Protein AF-A0A8I0WBD2-F1 (afdb_monomer_lite)

Organism: Staphylococcus epidermidis (NCBI:txid1282)

Structure (mmCIF, N/CA/C/O backbone):
data_AF-A0A8I0WBD2-F1
#
_entry.id   AF-A0A8I0WBD2-F1
#
loop_
_atom_site.group_PDB
_atom_site.id
_atom_site.type_symbol
_atom_site.label_atom_id
_atom_site.label_alt_id
_atom_site.label_comp_id
_atom_site.label_asym_id
_atom_site.label_entity_id
_atom_site.label_seq_id
_atom_site.pdbx_PDB_ins_code
_atom_site.Cartn_x
_atom_site.Cartn_y
_atom_site.Cartn_z
_atom_site.occupancy
_atom_site.B_iso_or_equiv
_atom_site.auth_seq_id
_atom_site.auth_comp_id
_atom_site.auth_asym_id
_atom_site.auth_atom_id
_atom_site.pdbx_PDB_model_num
ATOM 1 N N . MET A 1 1 ? -11.945 -7.284 18.741 1.00 75.44 1 MET A N 1
ATOM 2 C CA . MET A 1 1 ? -11.581 -7.820 17.415 1.00 75.44 1 MET A CA 1
ATOM 3 C C . MET A 1 1 ? -11.236 -6.633 16.542 1.00 75.44 1 MET A C 1
ATOM 5 O O . MET A 1 1 ? -12.132 -5.847 16.254 1.00 75.44 1 MET A O 1
ATOM 9 N N . THR A 1 2 ? -9.960 -6.461 16.209 1.00 85.62 2 THR A N 1
ATOM 10 C CA . THR A 1 2 ? -9.521 -5.467 15.221 1.00 85.62 2 THR A CA 1
ATOM 11 C C . THR A 1 2 ? -10.062 -5.881 13.855 1.00 85.62 2 THR A C 1
ATOM 13 O O . THR A 1 2 ? -10.080 -7.071 13.538 1.00 85.62 2 THR A O 1
ATOM 16 N N . LYS A 1 3 ? -10.591 -4.935 13.075 1.00 95.31 3 LYS A N 1
ATOM 17 C CA . LYS A 1 3 ? -11.075 -5.224 11.719 1.00 95.31 3 LYS A CA 1
ATOM 18 C C . LYS A 1 3 ? -9.893 -5.151 10.753 1.00 95.31 3 LYS A C 1
ATOM 20 O O . LYS A 1 3 ? -9.146 -4.178 10.801 1.00 95.31 3 LYS A O 1
ATOM 25 N N . LYS A 1 4 ? -9.762 -6.158 9.887 1.00 97.62 4 LYS A N 1
ATOM 26 C CA . LYS A 1 4 ? -8.783 -6.180 8.795 1.00 97.62 4 LYS A CA 1
ATOM 27 C C . LYS A 1 4 ? -9.333 -5.515 7.534 1.00 97.62 4 LYS A C 1
ATOM 29 O O . LYS A 1 4 ? -10.506 -5.712 7.209 1.00 97.62 4 LYS A O 1
ATOM 34 N N . VAL A 1 5 ? -8.482 -4.784 6.821 1.00 98.25 5 VAL A N 1
ATOM 35 C CA . VAL A 1 5 ? -8.764 -4.157 5.524 1.00 98.25 5 VAL A CA 1
ATOM 36 C C . VAL A 1 5 ? -7.750 -4.653 4.500 1.00 98.25 5 VAL A C 1
ATOM 38 O O . VAL A 1 5 ? -6.551 -4.444 4.660 1.00 98.25 5 VAL A O 1
ATOM 41 N N . ALA A 1 6 ? -8.243 -5.304 3.447 1.00 98.19 6 ALA A N 1
ATOM 42 C CA . ALA A 1 6 ? -7.424 -5.695 2.307 1.00 98.19 6 ALA A CA 1
ATOM 43 C C . ALA A 1 6 ? -7.240 -4.504 1.358 1.00 98.19 6 ALA A C 1
ATOM 45 O O . ALA A 1 6 ? -8.221 -3.864 0.973 1.00 98.19 6 ALA A O 1
ATOM 46 N N . ILE A 1 7 ? -5.998 -4.241 0.965 1.00 98.38 7 ILE A N 1
ATOM 47 C CA . ILE A 1 7 ? -5.618 -3.229 -0.018 1.00 98.38 7 ILE A CA 1
ATOM 48 C C . ILE A 1 7 ? -5.044 -3.971 -1.222 1.00 98.38 7 ILE A C 1
ATOM 50 O O . ILE A 1 7 ? -3.990 -4.591 -1.126 1.00 98.38 7 ILE A O 1
ATOM 54 N N . ILE A 1 8 ? -5.755 -3.942 -2.346 1.00 98.19 8 ILE A N 1
ATOM 55 C CA . ILE A 1 8 ? -5.297 -4.594 -3.576 1.00 98.19 8 ILE A CA 1
ATOM 56 C C . ILE A 1 8 ? -4.365 -3.639 -4.304 1.00 98.19 8 ILE A C 1
ATOM 58 O O . ILE A 1 8 ? -4.746 -2.498 -4.571 1.00 98.19 8 ILE A O 1
ATOM 62 N N . LEU A 1 9 ? -3.162 -4.107 -4.615 1.00 98.19 9 LEU A N 1
ATOM 63 C CA . LEU A 1 9 ? -2.123 -3.289 -5.222 1.00 98.19 9 LEU A CA 1
ATOM 64 C C . LEU A 1 9 ? -1.481 -4.028 -6.397 1.00 98.19 9 LEU A C 1
ATOM 66 O O . LEU A 1 9 ? -1.386 -5.253 -6.405 1.00 98.19 9 LEU A O 1
ATOM 70 N N . ALA A 1 10 ? -1.048 -3.266 -7.390 1.00 98.12 10 ALA A N 1
ATOM 71 C CA . ALA A 1 10 ? -0.292 -3.737 -8.541 1.00 98.12 10 ALA A CA 1
ATOM 72 C C . ALA A 1 10 ? 0.783 -2.696 -8.879 1.00 98.12 10 ALA A C 1
ATOM 74 O O . ALA A 1 10 ? 0.780 -1.602 -8.311 1.00 98.12 10 ALA A O 1
ATOM 75 N N . ASP A 1 11 ? 1.685 -3.032 -9.799 1.00 97.94 11 ASP A N 1
ATOM 76 C CA . ASP A 1 11 ? 2.672 -2.084 -10.319 1.00 97.94 11 ASP A CA 1
ATOM 77 C C . ASP A 1 11 ? 2.032 -0.815 -10.896 1.00 97.94 11 ASP A C 1
ATOM 79 O O . ASP A 1 11 ? 0.880 -0.810 -11.336 1.00 97.94 11 ASP A O 1
ATOM 83 N N . GLU A 1 12 ? 2.812 0.267 -10.900 1.00 98.00 12 GLU A N 1
ATOM 84 C CA . GLU A 1 12 ? 2.402 1.595 -11.366 1.00 98.00 12 GLU A CA 1
ATOM 85 C C . GLU A 1 12 ? 1.204 2.178 -10.593 1.00 98.00 12 GLU A C 1
ATOM 87 O O . GLU A 1 12 ? 0.458 3.011 -11.119 1.00 98.00 12 GLU A O 1
ATOM 92 N N . PHE A 1 13 ? 1.015 1.775 -9.331 1.00 98.31 13 PHE A N 1
ATOM 93 C CA . PHE A 1 13 ? 0.049 2.419 -8.442 1.00 98.31 13 PHE A CA 1
ATOM 94 C C . PHE A 1 13 ? 0.415 3.889 -8.185 1.00 98.31 13 PHE A C 1
ATOM 96 O O . PHE A 1 13 ? 1.575 4.294 -8.280 1.00 98.31 13 PHE A O 1
ATOM 103 N N . GLU A 1 14 ? -0.590 4.700 -7.865 1.00 98.44 14 GLU A N 1
ATOM 104 C CA . GLU A 1 14 ? -0.383 6.084 -7.446 1.00 98.44 14 GLU A CA 1
ATOM 105 C C . GLU A 1 14 ? -0.006 6.129 -5.956 1.00 98.44 14 GLU A C 1
ATOM 107 O O . GLU A 1 14 ? -0.793 5.748 -5.089 1.00 98.44 14 GLU A O 1
ATOM 112 N N . ASP A 1 15 ? 1.207 6.582 -5.644 1.00 98.38 15 ASP A N 1
ATOM 113 C CA . ASP A 1 15 ? 1.845 6.428 -4.331 1.00 98.38 15 ASP A CA 1
ATOM 114 C C . ASP A 1 15 ? 1.032 7.077 -3.199 1.00 98.38 15 ASP A C 1
ATOM 116 O O . ASP A 1 15 ? 0.883 6.517 -2.106 1.00 98.38 15 ASP A O 1
ATOM 120 N N . ILE A 1 16 ? 0.449 8.251 -3.468 1.00 98.19 16 ILE A N 1
ATOM 121 C CA . ILE A 1 16 ? -0.374 8.972 -2.489 1.00 98.19 16 ILE A CA 1
ATOM 122 C C . ILE A 1 16 ? -1.736 8.301 -2.255 1.00 98.19 16 ILE A C 1
ATOM 124 O O . ILE A 1 16 ? -2.278 8.389 -1.153 1.00 98.19 16 ILE A O 1
ATOM 128 N N . GLU A 1 17 ? -2.268 7.586 -3.253 1.00 98.00 17 GLU A N 1
ATOM 129 C CA . GLU A 1 17 ? -3.523 6.827 -3.143 1.00 98.00 17 GLU A CA 1
ATOM 130 C C . GLU A 1 17 ? -3.355 5.543 -2.314 1.00 98.00 17 GLU A C 1
ATOM 132 O O . GLU A 1 17 ? -4.344 5.013 -1.809 1.00 98.00 17 GLU A O 1
ATOM 137 N N . LEU A 1 18 ? -2.118 5.076 -2.104 1.00 98.44 18 LEU A N 1
ATOM 138 C CA . LEU A 1 18 ? -1.807 4.032 -1.126 1.00 98.44 18 LEU A CA 1
ATOM 139 C C . LEU A 1 18 ? -1.489 4.613 0.256 1.00 98.44 18 LEU A C 1
ATOM 141 O O . LEU A 1 18 ? -2.100 4.220 1.249 1.00 98.44 18 LEU A O 1
ATOM 145 N N . THR A 1 19 ? -0.499 5.506 0.330 1.00 97.88 19 THR A N 1
ATOM 146 C CA . THR A 1 19 ? 0.126 5.915 1.600 1.00 97.88 19 THR A CA 1
ATOM 147 C C . THR A 1 19 ? -0.850 6.642 2.524 1.00 97.88 19 THR A C 1
ATOM 149 O O . THR A 1 19 ? -1.016 6.228 3.671 1.00 97.88 19 THR A O 1
ATOM 152 N N . SER A 1 20 ? -1.566 7.653 2.021 1.00 98.31 20 SER A N 1
ATOM 153 C CA . SER A 1 20 ? -2.478 8.452 2.850 1.00 98.31 20 SER A CA 1
ATOM 154 C C . SER A 1 20 ? -3.708 7.664 3.338 1.00 98.31 20 SER A C 1
ATOM 156 O O . SER A 1 20 ? -4.007 7.726 4.534 1.00 98.31 20 SER A O 1
ATOM 158 N N . PRO A 1 21 ? -4.418 6.876 2.500 1.00 98.25 21 PRO A N 1
ATOM 159 C CA . PRO A 1 21 ? -5.540 6.070 2.983 1.00 98.25 21 PRO A CA 1
ATOM 160 C C . PRO A 1 21 ? -5.120 4.947 3.934 1.00 98.25 21 PRO A C 1
ATOM 162 O O . PRO A 1 21 ? -5.844 4.664 4.889 1.00 98.25 21 PRO A O 1
ATOM 165 N N . LYS A 1 22 ? -3.960 4.315 3.701 1.00 98.31 22 LYS A N 1
ATOM 166 C CA . LYS A 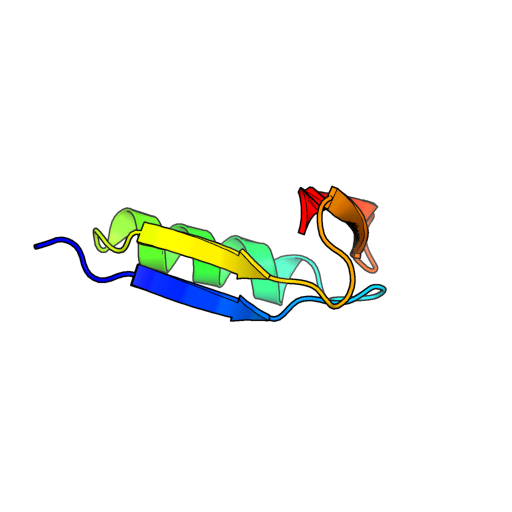1 22 ? -3.421 3.281 4.593 1.00 98.31 22 LYS A CA 1
ATOM 167 C C . LYS A 1 22 ? -3.121 3.849 5.982 1.00 98.31 22 LYS A C 1
ATOM 169 O O . LYS A 1 22 ? -3.588 3.278 6.963 1.0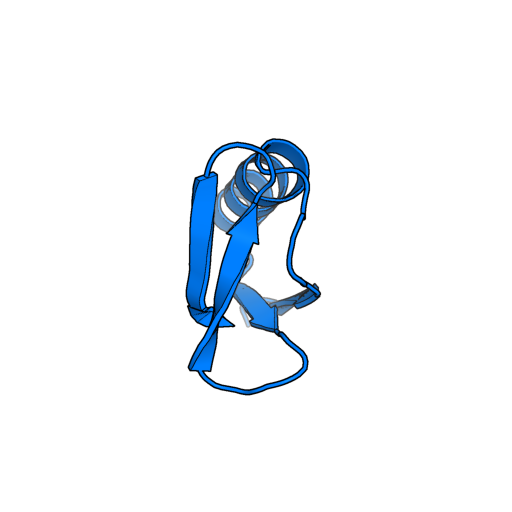0 98.31 22 LYS A O 1
ATOM 174 N N . GLU A 1 23 ? -2.423 4.984 6.055 1.00 98.38 23 GLU A N 1
ATOM 175 C CA . GLU A 1 23 ? -2.122 5.673 7.318 1.00 98.38 23 GLU A CA 1
ATOM 176 C C . GLU A 1 23 ? -3.410 6.014 8.083 1.00 98.38 23 GLU A C 1
ATOM 178 O O . GLU A 1 23 ? -3.560 5.638 9.243 1.00 98.38 23 GLU A O 1
ATOM 183 N N . ALA A 1 24 ? -4.402 6.606 7.410 1.00 98.50 24 ALA A N 1
ATOM 184 C CA . ALA A 1 24 ? -5.679 6.954 8.034 1.00 98.50 24 ALA A CA 1
ATOM 185 C C . ALA A 1 24 ? -6.448 5.731 8.583 1.00 98.50 24 ALA A C 1
ATOM 187 O O . ALA A 1 24 ? -7.125 5.826 9.611 1.00 98.50 24 ALA A O 1
ATOM 188 N N . LEU A 1 25 ? -6.369 4.576 7.911 1.00 98.31 25 LEU A N 1
ATOM 189 C CA . LEU A 1 25 ? -6.967 3.325 8.391 1.00 98.31 25 LEU A CA 1
ATOM 190 C C . LEU A 1 25 ? -6.246 2.798 9.637 1.00 98.31 25 LEU A C 1
ATOM 192 O O . LEU A 1 25 ? -6.900 2.395 10.600 1.00 98.31 25 LEU A O 1
ATOM 196 N N . GLU A 1 26 ? -4.916 2.817 9.636 1.00 97.69 26 GLU A N 1
ATOM 197 C CA . GLU A 1 26 ? -4.104 2.361 10.767 1.00 97.69 26 GLU A CA 1
ATOM 198 C C . GLU A 1 26 ? -4.308 3.259 11.998 1.00 97.69 26 GLU A C 1
ATOM 200 O O . GLU A 1 26 ? -4.548 2.753 13.097 1.00 97.69 26 GLU A O 1
ATOM 205 N N . GLU A 1 27 ? -4.344 4.583 11.816 1.00 98.19 27 GLU A N 1
ATOM 206 C CA . GLU A 1 27 ? -4.663 5.556 12.872 1.00 98.19 27 GLU A CA 1
ATOM 207 C C . GLU A 1 27 ? -6.080 5.379 13.439 1.00 98.19 27 GLU A C 1
ATOM 209 O O . GLU A 1 27 ? -6.309 5.550 14.639 1.00 98.19 27 GLU A O 1
ATOM 214 N N . ALA A 1 28 ? -7.039 4.984 12.598 1.00 97.56 28 ALA A N 1
ATOM 215 C CA . ALA A 1 28 ? -8.401 4.662 13.019 1.00 97.56 28 ALA A CA 1
ATOM 216 C C . ALA A 1 28 ? -8.522 3.287 13.715 1.00 97.56 28 ALA A C 1
ATOM 218 O O . ALA A 1 28 ? -9.621 2.893 14.122 1.00 97.56 28 ALA A O 1
ATOM 219 N N . GLY A 1 29 ? -7.413 2.559 13.881 1.00 97.44 29 GLY A N 1
ATOM 220 C CA . GLY A 1 29 ? -7.352 1.286 14.595 1.00 97.44 29 GLY A CA 1
ATOM 221 C C . GLY A 1 29 ? -7.748 0.074 13.753 1.00 97.44 29 GLY A C 1
ATOM 222 O O . GLY A 1 29 ? -8.151 -0.946 14.317 1.00 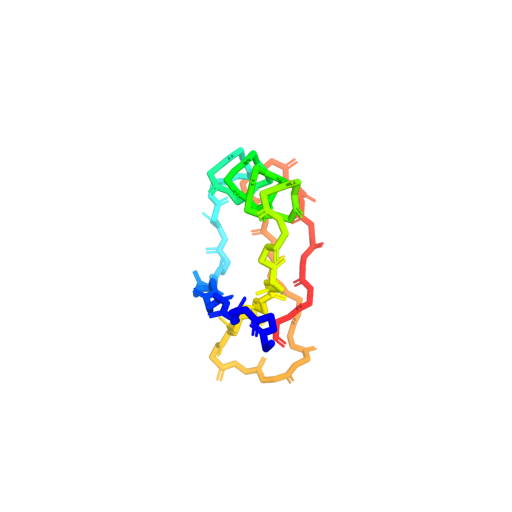97.44 29 GLY A O 1
ATOM 223 N N . PHE A 1 30 ? -7.674 0.170 12.425 1.00 98.38 30 PHE A N 1
ATOM 224 C CA . PHE A 1 30 ? -7.784 -0.983 11.534 1.00 98.38 30 PHE A CA 1
ATOM 225 C C . PHE A 1 30 ? -6.414 -1.636 11.329 1.00 98.38 30 PHE A C 1
ATOM 227 O O . PHE A 1 30 ? -5.378 -0.985 11.393 1.00 98.38 30 PHE A O 1
ATOM 234 N N . GLU A 1 31 ? -6.413 -2.937 11.056 1.00 98.12 31 GLU A N 1
ATOM 235 C CA . GLU A 1 31 ? -5.228 -3.640 10.559 1.00 98.12 31 GLU A CA 1
ATOM 236 C C . GLU A 1 31 ? -5.292 -3.655 9.027 1.00 98.12 31 GLU A C 1
ATOM 238 O O . GLU A 1 31 ? -6.326 -4.032 8.468 1.00 98.12 31 GLU A O 1
ATOM 243 N N . THR A 1 32 ? -4.229 -3.235 8.341 1.00 98.00 32 THR A N 1
ATOM 244 C CA . THR A 1 32 ? -4.174 -3.235 6.871 1.00 98.00 32 THR A CA 1
ATOM 245 C C . THR A 1 32 ? -3.307 -4.382 6.358 1.00 98.00 32 THR A C 1
ATOM 247 O O . THR A 1 32 ? -2.326 -4.771 6.989 1.00 98.00 32 THR A O 1
ATOM 250 N N . GLU A 1 33 ? -3.682 -4.950 5.214 1.00 97.69 33 GLU A N 1
ATOM 251 C CA . GLU A 1 33 ? -2.930 -6.006 4.536 1.00 97.69 33 GLU A CA 1
ATOM 252 C C . GLU A 1 33 ? -2.908 -5.696 3.039 1.00 97.69 33 GLU A C 1
ATOM 254 O O . GLU A 1 33 ? -3.966 -5.568 2.418 1.00 97.69 33 GLU A O 1
ATOM 259 N N . VAL A 1 34 ? -1.710 -5.518 2.475 1.00 98.00 34 VAL A N 1
ATOM 260 C CA . VAL A 1 34 ? -1.537 -5.278 1.038 1.00 98.00 34 VAL A CA 1
ATOM 261 C C . VAL A 1 34 ? -1.434 -6.626 0.336 1.00 98.00 34 VAL A C 1
ATOM 263 O O . VAL A 1 34 ? -0.693 -7.488 0.795 1.00 98.00 34 VAL A O 1
ATOM 266 N N . ILE A 1 35 ? -2.204 -6.814 -0.734 1.00 98.38 35 ILE A N 1
ATOM 267 C CA . ILE A 1 35 ? -2.318 -8.083 -1.457 1.00 98.38 35 ILE A CA 1
ATOM 268 C C . ILE A 1 35 ? -2.077 -7.835 -2.943 1.00 98.38 35 ILE A C 1
ATOM 270 O O . ILE A 1 35 ? -2.744 -6.991 -3.551 1.00 98.38 35 ILE A O 1
ATOM 274 N N . GLY A 1 36 ? -1.156 -8.606 -3.515 1.00 97.81 36 GLY A N 1
ATOM 275 C CA . GLY A 1 36 ? -0.853 -8.618 -4.944 1.00 97.81 36 GLY A CA 1
ATOM 276 C C . GLY A 1 36 ? -1.343 -9.880 -5.645 1.00 97.81 36 GLY A C 1
ATOM 277 O O . GLY A 1 36 ? -2.039 -10.720 -5.072 1.00 97.81 36 GLY A O 1
ATOM 278 N N . ASP A 1 37 ? -0.962 -10.028 -6.912 1.00 96.50 37 ASP A N 1
ATOM 279 C CA . ASP A 1 37 ? -1.237 -11.231 -7.705 1.00 96.50 37 ASP A CA 1
ATOM 280 C C . ASP A 1 37 ?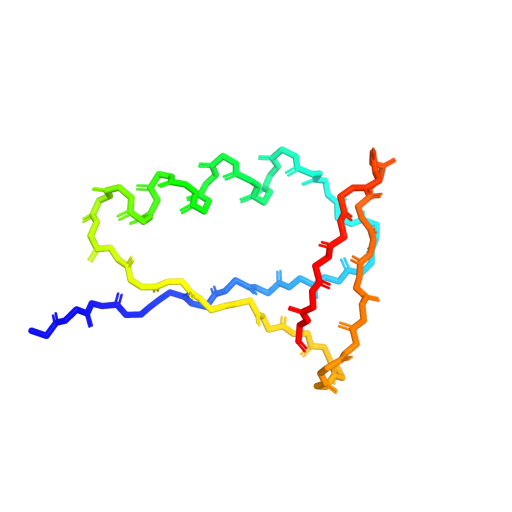 -0.231 -12.369 -7.438 1.00 96.50 37 ASP A C 1
ATOM 282 O O . ASP A 1 37 ? -0.560 -13.546 -7.602 1.00 96.50 37 ASP A O 1
ATOM 286 N N . THR A 1 38 ? 0.973 -12.019 -6.977 1.00 97.44 38 THR A N 1
ATOM 287 C CA . THR A 1 38 ? 2.080 -12.928 -6.683 1.00 97.44 38 THR A CA 1
ATOM 288 C C . THR A 1 38 ? 2.627 -12.641 -5.288 1.00 97.44 38 THR A C 1
ATOM 290 O O . THR A 1 38 ? 3.169 -11.570 -5.035 1.00 97.44 38 THR A O 1
ATOM 293 N N . ALA A 1 39 ? 2.530 -13.619 -4.386 1.00 96.44 39 ALA A N 1
ATOM 294 C CA . ALA A 1 39 ? 2.987 -13.461 -3.008 1.00 96.44 39 ALA A CA 1
ATOM 295 C C . ALA A 1 39 ? 4.498 -13.182 -2.924 1.00 96.44 39 ALA A C 1
ATOM 297 O O . ALA A 1 39 ? 5.309 -13.931 -3.478 1.00 96.44 39 ALA A O 1
ATOM 298 N N . ASN A 1 40 ? 4.870 -12.191 -2.117 1.00 96.94 40 ASN A N 1
ATOM 299 C CA . ASN A 1 40 ? 6.225 -11.678 -1.913 1.00 96.94 40 ASN A CA 1
ATOM 300 C C . ASN A 1 40 ? 6.830 -10.968 -3.138 1.00 96.94 40 ASN A C 1
ATOM 302 O O . ASN A 1 40 ? 8.054 -10.824 -3.210 1.00 96.94 40 ASN A O 1
A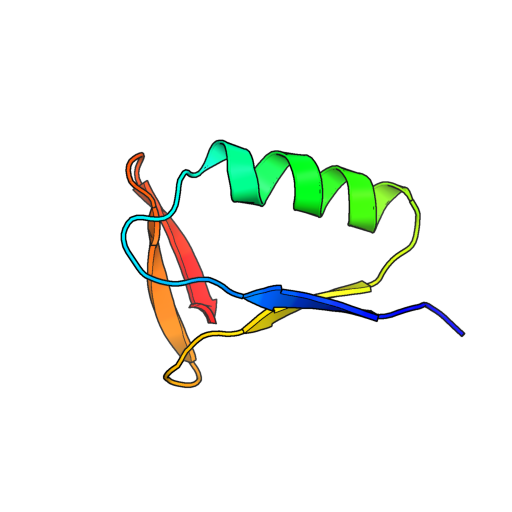TOM 306 N N . ALA A 1 41 ? 6.012 -10.54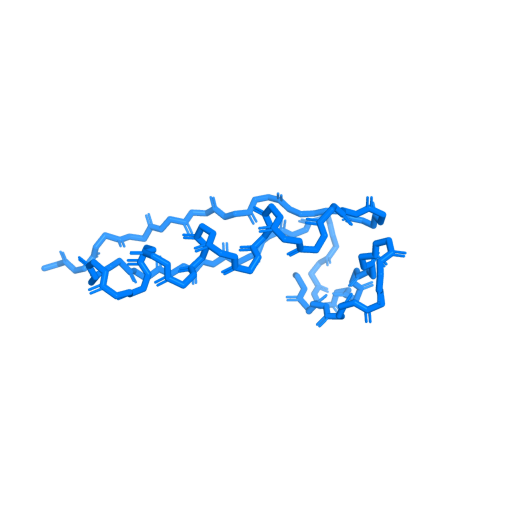0 -4.102 1.00 97.81 41 ALA A N 1
ATOM 307 C CA . ALA A 1 41 ? 6.476 -9.660 -5.170 1.00 97.81 41 ALA A CA 1
ATOM 308 C C . ALA A 1 41 ? 6.693 -8.233 -4.636 1.00 97.81 41 ALA A C 1
ATOM 310 O O . ALA A 1 41 ? 6.019 -7.803 -3.703 1.00 97.81 41 ALA A O 1
ATOM 311 N N . GLU A 1 42 ? 7.639 -7.498 -5.224 1.00 98.38 42 GLU A N 1
ATOM 312 C CA . GLU A 1 42 ? 7.754 -6.048 -5.033 1.00 98.38 42 GLU A CA 1
ATOM 313 C C . GLU A 1 42 ? 6.951 -5.368 -6.141 1.00 98.38 42 GLU A C 1
ATOM 315 O O . GLU A 1 42 ? 7.209 -5.633 -7.314 1.00 98.38 42 GLU A O 1
ATOM 320 N N . VAL A 1 43 ? 6.013 -4.500 -5.765 1.00 98.19 43 VAL A N 1
ATOM 321 C CA . VAL A 1 43 ? 5.351 -3.574 -6.689 1.00 98.19 43 VAL A CA 1
ATOM 322 C C . VAL A 1 43 ? 5.883 -2.166 -6.471 1.00 98.19 43 VAL A C 1
ATOM 324 O O . VAL A 1 43 ? 6.174 -1.769 -5.335 1.00 98.19 43 VAL A O 1
ATOM 327 N N . VAL A 1 44 ? 6.020 -1.413 -7.560 1.00 98.62 44 VAL A N 1
ATOM 328 C CA . VAL A 1 44 ? 6.619 -0.074 -7.555 1.00 98.62 44 VAL A CA 1
ATOM 329 C C . VAL A 1 44 ? 5.609 0.972 -8.020 1.00 98.62 44 VAL A C 1
ATOM 331 O O . VAL A 1 44 ? 5.001 0.842 -9.083 1.00 98.62 44 VAL A O 1
ATOM 334 N N . GLY A 1 45 ? 5.437 2.019 -7.214 1.00 98.62 45 GLY A N 1
ATOM 335 C CA . GLY A 1 45 ? 4.567 3.156 -7.498 1.00 98.62 45 GLY A CA 1
ATOM 336 C C . GLY A 1 45 ? 5.159 4.090 -8.552 1.00 98.62 45 GLY A C 1
ATOM 337 O O . GLY A 1 45 ? 6.366 4.086 -8.817 1.00 98.62 45 GLY A O 1
ATOM 338 N N . LYS A 1 46 ? 4.314 4.931 -9.153 1.00 98.56 46 LYS A N 1
ATOM 339 C CA . LYS A 1 46 ? 4.716 5.899 -10.193 1.00 98.56 46 LYS A CA 1
ATOM 340 C C . LYS A 1 46 ? 5.778 6.894 -9.722 1.00 98.56 46 LYS A C 1
ATOM 342 O O . LYS A 1 46 ? 6.523 7.427 -10.547 1.00 98.56 46 LYS A O 1
ATOM 347 N N . HIS A 1 47 ? 5.854 7.141 -8.418 1.00 98.12 47 HIS A N 1
ATOM 348 C CA . HIS A 1 47 ? 6.805 8.046 -7.782 1.00 98.12 47 HIS A CA 1
ATOM 349 C C . HIS A 1 47 ? 7.890 7.324 -6.964 1.00 98.12 47 HIS A C 1
ATOM 351 O O . HIS A 1 47 ? 8.717 7.985 -6.333 1.00 98.12 47 HIS A O 1
ATOM 357 N N . GLY A 1 48 ? 7.975 5.993 -7.075 1.00 97.94 48 GLY A N 1
ATOM 358 C CA . GLY A 1 48 ? 9.080 5.181 -6.568 1.00 97.94 48 GLY A CA 1
ATOM 359 C C . GLY A 1 48 ? 8.851 4.515 -5.211 1.00 97.94 48 GLY A C 1
ATOM 360 O O . GLY A 1 48 ? 9.784 3.877 -4.719 1.00 97.94 48 GLY A O 1
ATOM 361 N N . GLU A 1 49 ? 7.658 4.623 -4.616 1.00 98.06 49 GLU A N 1
ATOM 362 C CA . GLU A 1 49 ? 7.278 3.837 -3.438 1.00 98.06 49 GLU A CA 1
ATOM 363 C C . GLU A 1 49 ? 7.352 2.339 -3.762 1.00 98.06 49 GLU A C 1
ATOM 365 O O . GLU A 1 49 ? 6.923 1.899 -4.829 1.00 98.06 49 GLU A O 1
ATOM 370 N N . LYS A 1 50 ? 7.907 1.543 -2.846 1.00 98.25 50 LYS A N 1
ATOM 371 C CA . LYS A 1 50 ? 8.111 0.100 -3.031 1.00 98.25 50 LYS A CA 1
ATOM 372 C C . LYS A 1 50 ? 7.384 -0.671 -1.952 1.00 98.25 50 LYS A C 1
ATOM 374 O O . LYS A 1 50 ? 7.625 -0.454 -0.767 1.00 98.25 50 LYS A O 1
ATOM 379 N N . VAL A 1 51 ? 6.544 -1.612 -2.364 1.00 98.06 51 VAL A N 1
ATOM 380 C CA . VAL A 1 51 ? 5.701 -2.377 -1.446 1.00 98.06 51 VAL A CA 1
ATOM 381 C C . VAL A 1 51 ? 5.820 -3.855 -1.760 1.00 98.06 51 VAL A C 1
ATOM 383 O O . VAL A 1 51 ? 5.709 -4.263 -2.912 1.00 98.06 51 VAL A O 1
ATOM 386 N N . THR A 1 52 ? 6.041 -4.665 -0.729 1.00 98.12 52 THR A N 1
ATOM 387 C CA . THR A 1 52 ? 5.935 -6.121 -0.842 1.00 98.12 52 THR A CA 1
ATOM 388 C C . THR A 1 52 ? 4.483 -6.538 -0.643 1.00 98.12 52 THR A C 1
ATOM 390 O O . THR A 1 52 ? 3.863 -6.120 0.338 1.00 98.12 52 THR A O 1
ATOM 393 N N . VAL A 1 53 ? 3.964 -7.339 -1.573 1.00 96.69 53 VAL A N 1
ATOM 394 C CA . VAL A 1 53 ? 2.549 -7.740 -1.666 1.00 96.69 53 VAL A CA 1
ATOM 395 C C . VAL A 1 53 ? 2.328 -9.247 -1.604 1.00 96.69 53 VAL A C 1
ATOM 397 O O . VAL A 1 53 ? 3.326 -10.005 -1.630 1.00 96.69 53 VAL A O 1
#

InterPro domains:
  IPR002818 DJ-1/PfpI [PF01965] (3-53)
  IPR029062 Class I glutamine amidotransferase-like [G3DSA:3.40.50.880] (1-53)
  IPR029062 Class I glutamine amidotransferase-like [SSF52317] (1-52)

Sequence (53 aa):
MTKKVAIILADEFEDIELTSPKEALEEAGFETEVIGDTANAEVVGKHGEKVTV

Radius of gyration: 11.22 Å; chains: 1; bounding box: 21×22×29 Å

Secondary structure (DSSP, 8-state):
-PPEEEEE--TT--HHHHHHHHHHHHHTT-EEEEE-SSTT-EEE-TTS-EEE-

pLDDT: mean 97.3, std 3.52, range [75.44, 98.62]

Foldseek 3Di:
DAAEDEDEDAAQAAPCVPPVVVVVCVVVRHHYDYDYPDAQDWHAYPVGDIDGD